Protein AF-A0A4Q6B176-F1 (afdb_monomer_lite)

Structure (mmCIF, N/CA/C/O backbone):
data_AF-A0A4Q6B176-F1
#
_entry.id   AF-A0A4Q6B176-F1
#
loop_
_atom_site.group_PDB
_atom_site.id
_atom_site.type_symbol
_atom_site.label_atom_id
_atom_site.label_alt_id
_atom_site.label_comp_id
_atom_site.label_asym_id
_atom_site.label_entity_id
_atom_site.label_seq_id
_atom_site.pdbx_PDB_ins_code
_atom_site.Cartn_x
_atom_site.Cartn_y
_atom_site.Cartn_z
_atom_site.occupancy
_atom_site.B_iso_or_equiv
_atom_site.auth_seq_id
_atom_site.auth_comp_id
_atom_site.auth_asym_id
_atom_site.auth_atom_id
_atom_site.pdbx_PDB_model_num
ATOM 1 N N . MET A 1 1 ? -19.770 3.239 50.708 1.00 49.09 1 MET A N 1
ATOM 2 C CA . MET A 1 1 ? -19.893 2.266 49.602 1.00 49.09 1 MET A CA 1
ATOM 3 C C . MET A 1 1 ? -19.707 3.030 48.298 1.00 49.09 1 MET A C 1
ATOM 5 O O . MET A 1 1 ? -20.619 3.740 47.901 1.00 49.09 1 MET A O 1
ATOM 9 N N . SER A 1 2 ? -18.510 2.990 47.706 1.00 42.88 2 SER A N 1
ATOM 10 C CA . SER A 1 2 ? -18.201 3.693 46.451 1.00 42.88 2 SER A CA 1
ATOM 11 C C . SER A 1 2 ? -18.340 2.723 45.285 1.00 42.88 2 SER A C 1
ATOM 13 O O . SER A 1 2 ? -17.530 1.811 45.144 1.00 42.88 2 SER A O 1
ATOM 15 N N . SER A 1 3 ? -19.376 2.902 44.470 1.00 42.22 3 SER A N 1
ATOM 16 C CA . SER A 1 3 ? -19.577 2.120 43.251 1.00 42.22 3 SER A CA 1
ATOM 17 C C . SER A 1 3 ? -18.743 2.720 42.121 1.00 42.22 3 SER A C 1
ATOM 19 O O . SER A 1 3 ? -19.036 3.807 41.626 1.00 42.22 3 SER A O 1
ATOM 21 N N . SER A 1 4 ? -17.685 2.019 41.720 1.00 47.53 4 SER A N 1
ATOM 22 C CA . SER A 1 4 ? -16.875 2.364 40.553 1.00 47.53 4 SER A CA 1
ATOM 23 C C . SER A 1 4 ? -17.677 2.128 39.271 1.00 47.53 4 SER A C 1
ATOM 25 O O . SER A 1 4 ? -17.932 0.991 38.877 1.00 47.53 4 SER A O 1
ATOM 27 N N . VAL A 1 5 ? -18.069 3.213 38.605 1.00 51.84 5 VAL A N 1
ATOM 28 C CA . VAL A 1 5 ? -18.700 3.181 37.281 1.00 51.84 5 VAL A CA 1
ATOM 29 C C . VAL A 1 5 ? -17.659 2.715 36.264 1.00 51.84 5 VAL A C 1
ATOM 31 O O . VAL A 1 5 ? -16.740 3.447 35.908 1.00 51.84 5 VAL A O 1
ATOM 34 N N . THR A 1 6 ? -17.778 1.470 35.806 1.00 50.41 6 THR A N 1
ATOM 35 C CA . THR A 1 6 ? -16.947 0.940 34.720 1.00 50.41 6 THR A CA 1
ATOM 36 C C . THR A 1 6 ? -17.517 1.435 33.391 1.00 50.41 6 THR A C 1
ATOM 38 O O . THR A 1 6 ? -18.409 0.821 32.809 1.00 50.41 6 THR A O 1
ATOM 41 N N . THR A 1 7 ? -17.040 2.580 32.903 1.00 51.06 7 THR A N 1
ATOM 42 C CA . THR A 1 7 ? -17.347 3.057 31.548 1.00 51.06 7 THR A CA 1
ATOM 43 C C . THR A 1 7 ? -16.801 2.064 30.523 1.00 51.06 7 THR A C 1
ATOM 45 O O . THR A 1 7 ? -15.594 1.976 30.301 1.00 51.06 7 THR A O 1
ATOM 48 N N . LYS A 1 8 ? -17.701 1.297 29.897 1.00 52.88 8 LYS A N 1
ATOM 49 C CA . LYS A 1 8 ? -17.407 0.453 28.733 1.00 52.88 8 LYS A CA 1
ATOM 50 C C . LYS A 1 8 ? -16.877 1.358 27.615 1.00 52.88 8 LYS A C 1
ATOM 52 O O . LYS A 1 8 ? -17.626 2.146 27.045 1.00 52.88 8 LYS A O 1
ATOM 57 N N . VAL A 1 9 ? -15.583 1.265 27.314 1.00 55.12 9 VAL A N 1
ATOM 58 C CA . VAL A 1 9 ? -14.971 1.972 26.182 1.00 55.12 9 VAL A CA 1
ATOM 59 C C . VAL A 1 9 ? -15.423 1.278 24.900 1.00 55.12 9 VAL A C 1
ATOM 61 O O . VAL A 1 9 ? -14.819 0.302 24.456 1.00 55.12 9 VAL A O 1
ATOM 64 N N . THR A 1 10 ? -16.523 1.747 24.318 1.00 56.84 10 THR A N 1
ATOM 65 C CA . THR A 1 10 ? -16.977 1.291 23.003 1.00 56.84 10 THR A CA 1
ATOM 66 C C . THR A 1 10 ? -15.942 1.734 21.972 1.00 56.84 10 THR A C 1
ATOM 68 O O . THR A 1 10 ? -15.725 2.927 21.760 1.00 56.84 10 THR A O 1
ATOM 71 N N . SER A 1 11 ? -15.233 0.775 21.378 1.00 61.50 11 SER A N 1
ATOM 72 C CA . SER A 1 11 ? -14.256 1.073 20.328 1.00 61.50 11 SER A CA 1
ATOM 73 C C . SER A 1 11 ? -14.978 1.638 19.098 1.00 61.50 11 SER A C 1
ATOM 75 O O . SER A 1 11 ? -16.066 1.155 18.780 1.00 61.50 11 SER A O 1
ATOM 77 N N . PRO A 1 12 ? -14.413 2.646 18.406 1.00 68.94 12 PRO A N 1
ATOM 78 C CA . PRO A 1 12 ? -15.051 3.232 17.232 1.00 68.94 12 PRO A CA 1
ATOM 79 C C . PRO A 1 12 ? -15.265 2.174 16.134 1.00 68.94 12 PRO A C 1
ATOM 81 O O . PRO A 1 12 ? -14.415 1.283 15.986 1.00 68.94 12 PRO A O 1
ATOM 84 N N . PRO A 1 13 ? -16.375 2.262 15.372 1.00 83.19 13 PRO A N 1
ATOM 85 C CA . PRO A 1 13 ? -16.693 1.292 14.330 1.00 83.19 13 PRO A CA 1
ATOM 86 C C . PRO A 1 13 ? -15.594 1.260 13.263 1.00 83.19 13 PRO A C 1
ATOM 88 O O . PRO A 1 13 ? -14.982 2.283 12.957 1.00 83.19 13 PRO A O 1
ATOM 91 N N . PHE A 1 14 ? -15.333 0.071 12.718 1.00 88.44 14 PHE A N 1
ATOM 92 C CA . PHE A 1 14 ? -14.392 -0.106 11.614 1.00 88.44 14 PHE A CA 1
ATOM 93 C C . PHE A 1 14 ? -15.087 0.135 10.276 1.00 88.44 14 PHE A C 1
ATOM 95 O O . PHE A 1 14 ? -16.112 -0.480 9.982 1.00 88.44 14 PHE A O 1
ATOM 102 N N . THR A 1 15 ? -14.477 0.961 9.436 1.00 92.38 15 THR A N 1
ATOM 103 C CA . THR A 1 15 ? -14.793 1.036 8.011 1.00 92.38 15 THR A CA 1
ATOM 104 C C . THR A 1 15 ? -14.136 -0.147 7.309 1.00 92.38 15 THR A C 1
ATOM 106 O O . THR A 1 15 ? -12.953 -0.420 7.523 1.00 92.38 15 THR A O 1
ATOM 109 N N . THR A 1 16 ? -14.905 -0.871 6.493 1.00 94.56 16 THR A N 1
ATOM 110 C CA . THR A 1 16 ? -14.417 -2.033 5.738 1.00 94.56 16 THR A CA 1
ATOM 111 C C . THR A 1 16 ? -14.307 -1.688 4.265 1.00 94.56 16 THR A C 1
ATOM 113 O O . THR A 1 16 ? -15.309 -1.371 3.632 1.00 94.56 16 THR A O 1
ATOM 116 N N . HIS A 1 17 ? -13.112 -1.845 3.712 1.00 95.19 17 HIS A N 1
ATOM 117 C CA . HIS A 1 17 ? -12.841 -1.710 2.288 1.00 95.19 17 HIS A CA 1
ATOM 118 C C . HIS A 1 17 ? -12.485 -3.070 1.702 1.00 95.19 17 HIS A C 1
ATOM 120 O O . HIS A 1 17 ? -11.728 -3.834 2.309 1.00 95.19 17 HIS A O 1
ATOM 126 N N . LYS A 1 18 ? -13.021 -3.373 0.523 1.00 95.31 18 LYS A N 1
ATOM 127 C CA . LYS A 1 18 ? -12.784 -4.623 -0.202 1.00 95.31 18 LYS A CA 1
ATOM 128 C C . LYS A 1 18 ? -12.435 -4.290 -1.640 1.00 95.31 18 LYS A C 1
ATOM 130 O O . LYS A 1 18 ? -13.115 -3.469 -2.238 1.00 95.31 18 LYS A O 1
ATOM 135 N N . LEU A 1 19 ? -11.398 -4.931 -2.164 1.00 95.50 19 LEU A N 1
ATOM 136 C CA . LEU A 1 19 ? -11.004 -4.793 -3.560 1.00 95.50 19 LEU A CA 1
ATOM 137 C C . LEU A 1 19 ? -10.314 -6.051 -4.072 1.00 95.50 19 LEU A C 1
ATOM 139 O O . LEU A 1 19 ? -9.717 -6.816 -3.305 1.00 95.50 19 LEU A O 1
ATOM 143 N N . THR A 1 20 ? -10.373 -6.246 -5.381 1.00 95.19 20 THR A N 1
ATOM 144 C CA . THR A 1 20 ? -9.762 -7.372 -6.076 1.00 95.19 20 THR A CA 1
ATOM 145 C C . THR A 1 20 ? -8.417 -6.988 -6.688 1.00 95.19 20 THR A C 1
ATOM 147 O O . THR A 1 20 ? -8.243 -5.942 -7.313 1.00 95.19 20 THR A O 1
ATOM 150 N N . VAL A 1 21 ? -7.421 -7.849 -6.477 1.00 92.06 21 VAL A N 1
ATOM 151 C CA . VAL A 1 21 ? -6.049 -7.656 -6.953 1.00 92.06 21 VAL A CA 1
ATOM 152 C C . VAL A 1 21 ? -5.599 -8.897 -7.706 1.00 92.06 21 VAL A C 1
ATOM 154 O O . VAL A 1 21 ? -5.564 -10.002 -7.160 1.00 92.06 21 VAL A O 1
ATOM 157 N N . ARG A 1 22 ? -5.191 -8.717 -8.958 1.00 89.94 22 ARG A N 1
ATOM 158 C CA . ARG A 1 22 ? -4.636 -9.771 -9.801 1.00 89.94 22 ARG A CA 1
ATOM 159 C C . ARG A 1 22 ? -3.201 -10.097 -9.383 1.00 89.94 22 ARG A C 1
ATOM 161 O O . ARG A 1 22 ? -2.293 -9.274 -9.472 1.00 89.94 22 ARG A O 1
ATOM 168 N N . GLY A 1 23 ? -2.980 -11.329 -8.944 1.00 85.25 23 GLY A N 1
ATOM 169 C CA . GLY A 1 23 ? -1.654 -11.882 -8.689 1.00 85.25 23 GLY A CA 1
ATOM 170 C C . GLY A 1 23 ? -1.195 -12.825 -9.802 1.00 85.25 23 GLY A C 1
ATOM 171 O O . GLY A 1 23 ? -1.813 -12.945 -10.855 1.00 85.25 23 GLY A O 1
ATOM 172 N N . LYS A 1 24 ? -0.081 -13.531 -9.569 1.00 80.38 24 LYS A N 1
ATOM 173 C CA . LYS A 1 24 ? 0.482 -14.471 -10.560 1.00 80.38 24 LYS A CA 1
ATOM 174 C C . LYS A 1 24 ? -0.395 -15.705 -10.802 1.00 80.38 24 LYS A C 1
ATOM 176 O O . LYS A 1 24 ? -0.339 -16.259 -11.891 1.00 80.38 24 LYS A O 1
ATOM 181 N N . SER A 1 25 ? -1.137 -16.148 -9.787 1.00 84.31 25 SER A N 1
ATOM 182 C CA . SER A 1 25 ? -1.874 -17.421 -9.802 1.00 84.31 25 SER A CA 1
ATOM 183 C C . SER A 1 25 ? -3.394 -17.246 -9.784 1.00 84.31 25 SER A C 1
ATOM 185 O O . SER A 1 25 ? -4.107 -18.233 -9.657 1.00 84.31 25 SER A O 1
ATOM 187 N N . GLY A 1 26 ? -3.896 -16.013 -9.881 1.00 89.69 26 GLY A N 1
ATOM 188 C CA . GLY A 1 26 ? -5.327 -15.724 -9.849 1.00 89.69 26 GLY A CA 1
ATOM 189 C C . GLY A 1 26 ? -5.635 -14.334 -9.309 1.00 89.69 26 GLY A C 1
ATOM 190 O O . GLY A 1 26 ? -4.740 -13.501 -9.144 1.00 89.69 26 GLY A O 1
ATOM 191 N N . VAL A 1 27 ? -6.913 -14.104 -9.030 1.00 92.50 27 VAL A N 1
ATOM 192 C CA . VAL A 1 27 ? -7.433 -12.869 -8.440 1.00 92.50 27 VAL A CA 1
ATOM 193 C C . VAL A 1 27 ? -7.614 -13.076 -6.942 1.00 92.50 27 VAL A C 1
ATOM 195 O O . VAL A 1 27 ? -8.125 -14.106 -6.503 1.00 92.50 27 VAL A O 1
ATOM 198 N N . TYR A 1 28 ? -7.172 -12.104 -6.151 1.00 94.38 28 TYR A N 1
ATOM 199 C CA . TYR A 1 28 ? -7.203 -12.160 -4.697 1.00 94.38 28 TYR A CA 1
ATOM 200 C C . TYR A 1 28 ? -8.045 -11.025 -4.137 1.00 94.38 28 TYR A C 1
ATOM 202 O O . TYR A 1 28 ? -7.926 -9.882 -4.572 1.00 94.38 28 TYR A O 1
ATOM 210 N N . LEU A 1 29 ? -8.852 -11.336 -3.127 1.00 95.88 29 LEU A N 1
ATOM 211 C CA . LEU A 1 29 ? -9.609 -10.343 -2.382 1.00 95.88 29 LEU A CA 1
ATOM 212 C C . LEU A 1 29 ? -8.712 -9.771 -1.289 1.00 95.88 29 LEU A C 1
ATOM 214 O O . LEU A 1 29 ? -8.204 -10.515 -0.446 1.00 95.88 29 LEU A O 1
ATOM 218 N N . VAL A 1 30 ? -8.519 -8.459 -1.305 1.00 95.50 30 VAL A N 1
ATOM 219 C CA . VAL A 1 30 ? -7.854 -7.706 -0.243 1.00 95.50 30 VAL A CA 1
ATOM 220 C C . VAL A 1 30 ? -8.925 -6.999 0.575 1.00 95.50 30 VAL A C 1
ATOM 222 O O . VAL A 1 30 ? -9.773 -6.299 0.024 1.00 95.50 30 VAL A O 1
ATOM 225 N N . THR A 1 31 ? -8.875 -7.185 1.892 1.00 96.00 31 THR A N 1
ATOM 226 C CA . THR A 1 31 ? -9.771 -6.515 2.838 1.00 96.00 31 THR A CA 1
ATOM 227 C C . THR A 1 31 ? -8.954 -5.616 3.755 1.00 96.00 31 THR A C 1
ATOM 229 O O . THR A 1 31 ? -7.970 -6.056 4.355 1.00 96.00 31 THR A O 1
ATOM 232 N N . ILE A 1 32 ? -9.356 -4.354 3.875 1.00 94.31 32 ILE A N 1
ATOM 233 C CA . ILE A 1 32 ? -8.733 -3.376 4.769 1.00 94.31 32 ILE A CA 1
ATOM 234 C C . ILE A 1 32 ? -9.807 -2.851 5.713 1.00 94.31 32 ILE A C 1
ATOM 236 O O . ILE A 1 32 ? -10.832 -2.334 5.284 1.00 94.31 32 ILE A O 1
ATOM 240 N N . LEU A 1 33 ? -9.560 -3.013 7.007 1.00 92.88 33 LEU A N 1
ATOM 241 C CA . LEU A 1 33 ? -10.420 -2.555 8.088 1.00 92.88 33 LEU A CA 1
ATOM 242 C C . LEU A 1 33 ? -9.708 -1.407 8.788 1.00 92.88 33 LEU A C 1
ATOM 244 O O . LEU A 1 33 ? -8.594 -1.594 9.279 1.00 92.88 33 LEU A O 1
ATOM 248 N N . GLU A 1 34 ? -10.325 -0.239 8.871 1.00 90.38 34 GLU A N 1
ATOM 249 C CA . GLU A 1 34 ? -9.713 0.920 9.519 1.00 90.38 34 GLU A CA 1
ATOM 250 C C . GLU A 1 34 ? -10.677 1.648 10.453 1.00 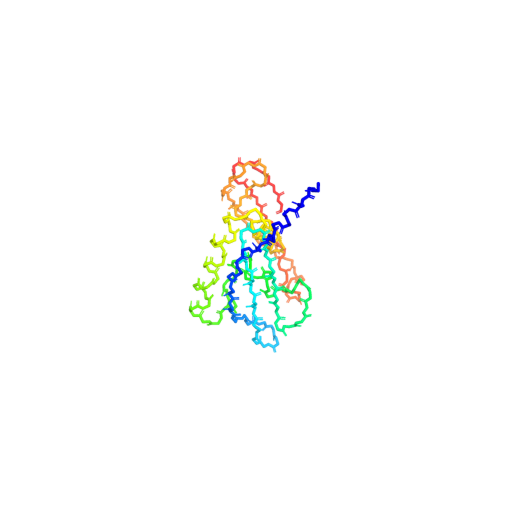90.38 34 GLU A C 1
ATOM 252 O O . GLU A 1 34 ? -11.885 1.677 10.238 1.00 90.38 34 GLU A O 1
ATOM 257 N N . ASN A 1 35 ? -10.128 2.249 11.501 1.00 88.56 35 ASN A N 1
ATOM 258 C CA . ASN A 1 35 ? -10.777 3.284 12.292 1.00 88.56 35 ASN A CA 1
ATOM 259 C C . ASN A 1 35 ? -9.716 4.304 12.741 1.00 88.56 35 ASN A C 1
ATOM 261 O O . ASN A 1 35 ? -8.537 4.176 12.411 1.00 88.56 35 ASN A O 1
ATOM 265 N N . ALA A 1 36 ? -10.107 5.290 13.550 1.00 81.75 36 ALA A N 1
ATOM 266 C CA . ALA A 1 36 ? -9.194 6.337 14.018 1.00 81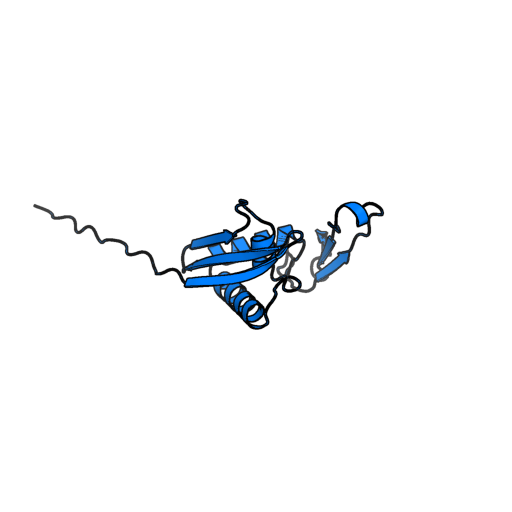.75 36 ALA A CA 1
ATOM 267 C C . ALA A 1 36 ? -7.962 5.825 14.804 1.00 81.75 36 ALA A C 1
ATOM 269 O O . ALA A 1 36 ? -6.991 6.561 14.963 1.00 81.75 36 ALA A O 1
ATOM 270 N N . LYS A 1 37 ? -7.992 4.591 15.332 1.00 83.56 37 LYS A N 1
ATOM 271 C CA . LYS A 1 37 ? -6.956 4.047 16.229 1.00 83.56 37 LYS A CA 1
ATOM 272 C C . LYS A 1 37 ? -6.171 2.877 15.643 1.00 83.56 37 LYS A C 1
ATOM 274 O O . LYS A 1 37 ? -5.064 2.609 16.099 1.00 83.56 37 LYS A O 1
ATOM 279 N N . SER A 1 38 ? -6.740 2.136 14.699 1.00 86.81 38 SER A N 1
ATOM 280 C CA . SER A 1 38 ? -6.184 0.867 14.244 1.00 86.81 38 SER A CA 1
ATOM 281 C C . SER A 1 38 ? -6.529 0.580 12.791 1.00 86.81 38 SER A C 1
ATOM 283 O O . SER A 1 38 ? -7.581 0.965 12.283 1.00 86.81 38 SER A O 1
ATOM 285 N N . THR A 1 39 ? -5.643 -0.175 12.149 1.00 89.94 39 THR A N 1
ATOM 286 C CA . THR A 1 39 ? -5.828 -0.676 10.790 1.00 89.94 39 THR A CA 1
ATOM 287 C C . THR A 1 39 ? -5.482 -2.156 10.749 1.00 89.94 39 THR A C 1
ATOM 289 O O . THR A 1 39 ? -4.344 -2.551 11.037 1.00 89.94 39 THR A O 1
ATOM 292 N N . MET A 1 40 ? -6.429 -2.980 10.326 1.00 91.44 40 MET A N 1
ATOM 293 C CA . MET A 1 40 ? -6.257 -4.407 10.081 1.00 91.44 40 MET A CA 1
ATOM 294 C C . MET A 1 40 ? -6.340 -4.688 8.584 1.00 91.44 40 MET A C 1
ATOM 296 O O . MET A 1 40 ? -6.991 -3.975 7.827 1.00 91.44 40 MET A O 1
ATOM 300 N N . THR A 1 41 ? -5.619 -5.710 8.147 1.00 92.56 41 THR A N 1
ATOM 301 C CA . THR A 1 41 ? -5.501 -6.057 6.732 1.00 92.56 41 THR A CA 1
ATOM 302 C C . THR A 1 41 ? -5.569 -7.559 6.590 1.00 92.56 41 THR A C 1
ATOM 304 O O .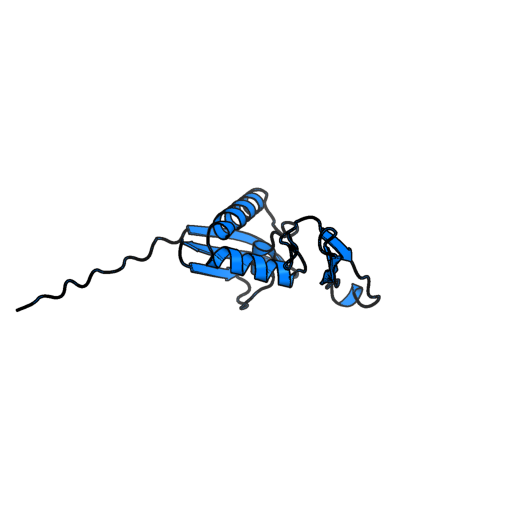 THR A 1 41 ? -4.857 -8.259 7.313 1.00 92.56 41 THR A O 1
ATOM 307 N N . ASP A 1 42 ? -6.347 -8.027 5.629 1.00 94.19 42 ASP A N 1
ATOM 308 C CA . ASP A 1 42 ? -6.474 -9.435 5.293 1.00 94.19 42 ASP A CA 1
ATOM 309 C C . ASP A 1 42 ? -6.427 -9.641 3.774 1.00 94.19 42 ASP A C 1
ATOM 311 O O . ASP A 1 42 ? -6.665 -8.718 2.988 1.00 94.19 42 ASP A O 1
ATOM 315 N N . CYS A 1 43 ? -6.075 -10.853 3.351 1.00 93.75 43 CYS A N 1
ATOM 316 C CA . CYS A 1 43 ? -6.086 -11.237 1.951 1.00 93.75 43 CYS A CA 1
ATOM 317 C C . CYS A 1 43 ? -6.441 -12.709 1.783 1.00 93.75 43 CYS A C 1
ATOM 319 O O .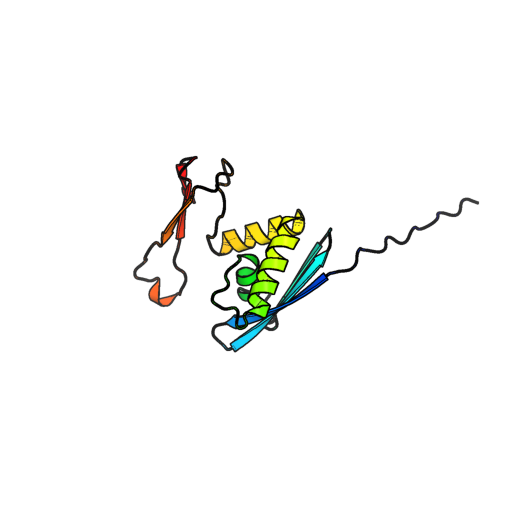 CYS A 1 43 ? -5.857 -13.568 2.442 1.00 93.75 43 CYS A O 1
ATOM 321 N N . SER A 1 44 ? -7.272 -13.012 0.782 1.00 95.12 44 SER A N 1
ATOM 322 C CA . SER A 1 44 ? -7.695 -14.382 0.460 1.00 95.12 44 SER A CA 1
ATOM 323 C C . SER A 1 44 ? -6.550 -15.340 0.106 1.00 95.12 44 SER A C 1
ATOM 325 O O . SER A 1 44 ? -6.750 -16.548 0.067 1.00 95.12 44 SER A O 1
ATOM 327 N N . CYS A 1 45 ? -5.330 -14.840 -0.127 1.00 88.62 45 CYS A N 1
ATOM 328 C CA . CYS A 1 45 ? -4.152 -15.693 -0.294 1.00 88.62 45 CYS A CA 1
ATOM 329 C C . CYS A 1 45 ? -3.638 -16.326 1.017 1.00 88.62 45 CYS A C 1
ATOM 331 O O . CYS A 1 45 ? -2.720 -17.143 0.960 1.00 88.62 45 CYS A O 1
ATOM 333 N N . GLY A 1 46 ? -4.158 -15.915 2.182 1.00 84.25 46 GLY A N 1
ATOM 334 C CA . GLY A 1 46 ? -3.841 -16.485 3.497 1.00 84.25 46 GLY A CA 1
ATOM 335 C C . GLY A 1 46 ? -2.435 -16.181 4.030 1.00 84.25 46 GLY A C 1
ATOM 336 O O . GLY A 1 46 ? -2.040 -16.698 5.072 1.00 84.25 46 GLY A O 1
ATOM 337 N N . LYS A 1 47 ? -1.642 -15.356 3.331 1.00 80.19 47 LYS A N 1
ATOM 338 C CA . LYS A 1 47 ? -0.256 -15.052 3.722 1.00 80.19 47 LYS A CA 1
ATOM 339 C C . LYS A 1 47 ? -0.179 -13.804 4.598 1.00 80.19 47 LYS A C 1
ATOM 341 O O . LYS A 1 47 ? -0.584 -12.715 4.189 1.00 80.19 47 LYS A O 1
ATOM 346 N N . TYR A 1 48 ? 0.453 -13.934 5.763 1.00 74.25 48 TYR A N 1
ATOM 347 C CA . TYR A 1 48 ? 0.834 -12.781 6.577 1.00 74.25 48 TYR A CA 1
ATOM 348 C C . TYR A 1 48 ? 1.796 -11.869 5.797 1.00 74.25 48 TYR A C 1
ATOM 350 O O . TYR A 1 48 ? 2.738 -12.354 5.170 1.00 74.25 48 TYR A O 1
ATOM 358 N N . LYS A 1 49 ? 1.558 -10.548 5.828 1.00 73.62 49 LYS A N 1
ATOM 359 C CA . LYS A 1 49 ? 2.297 -9.547 5.025 1.00 73.62 49 LYS A CA 1
ATOM 360 C C . LYS A 1 49 ? 2.306 -9.877 3.524 1.00 73.62 49 LYS A C 1
ATOM 362 O O . LYS A 1 49 ? 3.339 -9.768 2.866 1.00 73.62 49 LYS A O 1
ATOM 367 N N . CYS A 1 50 ? 1.169 -10.314 2.981 1.00 86.25 50 CYS A N 1
ATOM 368 C CA . CYS A 1 50 ? 1.096 -10.644 1.565 1.00 86.25 50 CYS A CA 1
ATOM 369 C C . CYS A 1 50 ? 1.397 -9.435 0.665 1.00 86.25 50 CYS A C 1
ATOM 371 O O . CYS A 1 50 ? 1.043 -8.292 0.963 1.00 86.25 50 CYS A O 1
ATOM 373 N N . ASN A 1 51 ? 1.996 -9.719 -0.490 1.00 88.12 51 ASN A N 1
ATOM 374 C CA . ASN A 1 51 ? 2.318 -8.697 -1.481 1.00 88.12 51 ASN A CA 1
ATOM 375 C C . ASN A 1 51 ? 1.073 -7.975 -2.013 1.00 88.12 51 ASN A C 1
ATOM 377 O O . ASN A 1 51 ? 1.178 -6.807 -2.348 1.00 88.12 51 ASN A O 1
ATOM 381 N N . HIS A 1 52 ? -0.099 -8.617 -2.063 1.00 92.62 52 HIS A N 1
ATOM 382 C CA . HIS A 1 52 ? -1.324 -7.971 -2.554 1.00 92.62 52 HIS A CA 1
ATOM 383 C C . HIS A 1 52 ? -1.754 -6.812 -1.645 1.00 92.62 52 HIS A C 1
ATOM 385 O O . HIS A 1 52 ? -1.971 -5.708 -2.129 1.00 92.62 52 HIS A O 1
ATOM 391 N N . VAL A 1 53 ? -1.775 -7.023 -0.323 1.00 93.69 53 VAL A N 1
ATOM 392 C CA . VAL A 1 53 ? -2.048 -5.955 0.658 1.00 93.69 53 VAL A CA 1
ATOM 393 C C . VAL A 1 53 ? -1.006 -4.848 0.545 1.00 93.69 53 VAL A C 1
ATOM 395 O O . VAL A 1 53 ? -1.358 -3.673 0.511 1.00 93.69 53 VAL A O 1
ATOM 398 N N . LEU A 1 54 ? 0.277 -5.212 0.462 1.00 91.06 54 LEU A N 1
ATOM 399 C CA . LEU A 1 54 ? 1.346 -4.223 0.353 1.00 91.06 54 LEU A CA 1
ATOM 400 C C . LEU A 1 54 ? 1.240 -3.413 -0.951 1.00 91.06 54 LEU A C 1
ATOM 402 O O . LEU A 1 54 ? 1.498 -2.219 -0.918 1.00 91.06 54 LEU A O 1
ATOM 406 N N . GLN A 1 55 ? 0.850 -4.021 -2.079 1.00 90.19 55 GLN A N 1
ATOM 407 C CA . GLN A 1 55 ? 0.637 -3.313 -3.352 1.00 90.19 55 GLN A CA 1
ATOM 408 C C . GLN A 1 55 ? -0.487 -2.291 -3.236 1.00 90.19 55 GLN A C 1
ATOM 410 O O . GLN A 1 55 ? -0.303 -1.140 -3.629 1.00 90.19 55 GLN A O 1
ATOM 415 N N . VAL A 1 56 ? -1.614 -2.700 -2.646 1.00 92.94 56 VAL A N 1
ATOM 416 C CA . VAL A 1 56 ? -2.760 -1.816 -2.417 1.00 92.94 56 VAL A CA 1
ATOM 417 C C . VAL A 1 56 ? -2.345 -0.618 -1.570 1.00 92.94 56 VAL A C 1
ATOM 419 O O . VAL A 1 56 ? -2.542 0.519 -1.991 1.00 92.94 56 VAL A O 1
ATOM 422 N N . LEU A 1 57 ? -1.711 -0.871 -0.421 1.00 93.25 57 LEU A N 1
ATOM 423 C CA . LEU A 1 57 ? -1.262 0.164 0.514 1.00 93.25 57 LEU A CA 1
ATOM 424 C C . LEU A 1 57 ? -0.110 1.023 -0.021 1.00 93.25 57 LEU A C 1
ATOM 426 O O . LEU A 1 57 ? 0.104 2.125 0.470 1.00 93.25 57 LEU A O 1
ATOM 430 N N . ALA A 1 58 ? 0.647 0.534 -0.999 1.00 88.38 58 ALA A N 1
ATOM 431 C CA . ALA A 1 58 ? 1.688 1.305 -1.670 1.00 88.38 58 ALA A CA 1
ATOM 432 C C . ALA A 1 58 ? 1.154 2.128 -2.857 1.00 88.38 58 ALA A C 1
ATOM 434 O O . ALA A 1 58 ? 1.941 2.780 -3.535 1.00 88.38 58 ALA A O 1
ATOM 435 N N . GLY A 1 59 ? -0.154 2.078 -3.137 1.00 88.56 59 GLY A N 1
ATOM 436 C CA . GLY A 1 59 ? -0.776 2.817 -4.237 1.00 88.56 59 GLY A CA 1
ATOM 437 C C . GLY A 1 59 ? -0.468 2.269 -5.630 1.00 88.56 59 GLY A C 1
ATOM 438 O O . GLY A 1 59 ? -0.566 2.997 -6.611 1.00 88.56 59 GLY A O 1
ATOM 439 N N . ILE A 1 60 ? -0.087 0.993 -5.735 1.00 87.88 60 ILE A N 1
ATOM 440 C CA . ILE A 1 60 ? 0.113 0.332 -7.026 1.00 87.88 60 ILE A CA 1
ATOM 441 C C . ILE A 1 60 ? -1.251 -0.139 -7.535 1.00 87.88 60 ILE A C 1
ATOM 443 O O . ILE A 1 60 ? -1.848 -1.041 -6.949 1.00 87.88 60 ILE A O 1
ATOM 447 N N . ASP A 1 61 ? -1.728 0.448 -8.628 1.00 87.75 61 ASP A N 1
ATOM 448 C CA . ASP A 1 61 ? -3.058 0.204 -9.206 1.00 87.75 61 ASP A CA 1
ATOM 449 C C . ASP A 1 61 ? -3.046 -0.753 -10.412 1.00 87.75 61 ASP A C 1
ATOM 451 O O . ASP A 1 61 ? -4.084 -1.259 -10.828 1.00 87.75 61 ASP A O 1
ATOM 455 N N . THR A 1 62 ? -1.865 -1.057 -10.959 1.00 82.25 62 THR A N 1
ATOM 456 C CA . THR A 1 62 ? -1.697 -1.807 -12.219 1.00 82.25 62 THR A CA 1
ATOM 457 C C . THR A 1 62 ? -2.316 -3.210 -12.185 1.00 82.25 62 THR A C 1
ATOM 459 O O . THR A 1 62 ? -2.651 -3.766 -13.227 1.00 82.25 62 THR A O 1
ATOM 462 N N . ASN A 1 63 ? -2.463 -3.790 -10.992 1.00 85.44 63 ASN A N 1
ATOM 463 C CA . ASN A 1 63 ? -3.042 -5.117 -10.784 1.00 85.44 63 ASN A CA 1
ATOM 464 C C . ASN A 1 63 ? -4.476 -5.071 -10.232 1.00 85.44 63 ASN A C 1
ATOM 466 O O . ASN A 1 63 ? -5.012 -6.119 -9.886 1.00 85.44 63 ASN A O 1
ATOM 470 N N . ILE A 1 64 ? -5.086 -3.892 -10.106 1.00 89.25 64 ILE A N 1
ATOM 471 C CA . ILE A 1 64 ? -6.466 -3.749 -9.637 1.00 89.25 64 ILE A CA 1
ATOM 472 C C . ILE A 1 64 ? -7.416 -3.895 -10.826 1.00 89.25 64 ILE A C 1
ATOM 474 O O . ILE A 1 64 ? -7.267 -3.200 -11.839 1.00 89.25 64 ILE A O 1
ATOM 478 N N . GLU A 1 65 ? -8.358 -4.834 -10.708 1.00 86.56 65 GLU A N 1
ATOM 479 C CA . GLU A 1 65 ? -9.132 -5.316 -11.856 1.00 86.56 65 GLU A CA 1
ATOM 480 C C . GLU A 1 65 ? -10.176 -4.317 -12.349 1.00 86.56 65 GLU A C 1
ATOM 482 O O . GLU A 1 65 ? -10.265 -4.090 -13.556 1.00 86.56 65 GLU A O 1
ATOM 487 N N . THR A 1 66 ? -10.942 -3.714 -11.441 1.00 89.56 66 THR A N 1
ATOM 488 C CA . THR A 1 66 ? -12.078 -2.852 -11.791 1.00 89.56 66 THR A CA 1
ATOM 489 C C . THR A 1 66 ? -11.759 -1.374 -11.569 1.00 89.56 66 THR A C 1
ATOM 491 O O . THR A 1 66 ? -10.845 -1.016 -10.820 1.00 89.56 66 THR A O 1
ATOM 494 N N . ALA A 1 67 ? -12.494 -0.489 -12.247 1.00 89.06 67 ALA A N 1
ATOM 495 C CA . ALA A 1 67 ? -12.348 0.953 -12.051 1.00 89.06 67 ALA A CA 1
ATOM 496 C C . ALA A 1 67 ? -12.828 1.366 -10.650 1.00 89.06 67 ALA A C 1
ATOM 498 O O . ALA A 1 67 ? -12.198 2.195 -9.992 1.00 89.06 67 ALA A O 1
ATOM 499 N N . GLU A 1 68 ? -13.893 0.726 -10.175 1.00 93.56 68 GLU A N 1
ATOM 500 C CA . GLU A 1 68 ? -14.452 0.884 -8.838 1.00 93.56 68 GLU A CA 1
ATOM 501 C C . GLU A 1 68 ? -13.410 0.538 -7.770 1.00 93.56 68 GLU A C 1
ATOM 503 O O . GLU A 1 68 ? -13.167 1.339 -6.869 1.00 93.56 68 GLU A O 1
ATOM 508 N N . ASP A 1 69 ? -12.701 -0.584 -7.918 1.00 92.75 69 ASP A N 1
ATOM 509 C CA . ASP A 1 69 ? -11.670 -0.999 -6.965 1.00 92.75 69 ASP A CA 1
ATOM 510 C C . ASP A 1 69 ? -10.480 -0.024 -6.932 1.00 92.75 69 ASP A C 1
ATOM 512 O O . ASP A 1 69 ? -9.861 0.174 -5.882 1.00 92.75 69 ASP A O 1
ATOM 516 N N . ARG A 1 70 ? -10.156 0.631 -8.058 1.00 90.44 70 ARG A N 1
ATOM 517 C CA . ARG A 1 70 ? -9.129 1.692 -8.094 1.00 90.44 70 ARG A CA 1
ATOM 518 C C . ARG A 1 70 ? -9.591 2.933 -7.341 1.00 90.44 70 ARG A C 1
ATOM 520 O O . ARG A 1 70 ? -8.798 3.537 -6.618 1.00 90.44 70 ARG A O 1
ATOM 527 N N . MET A 1 71 ? -10.868 3.300 -7.456 1.00 93.44 71 MET A N 1
ATOM 528 C CA . MET A 1 71 ? -11.443 4.370 -6.637 1.00 93.44 71 MET A CA 1
ATOM 529 C C . MET A 1 71 ? -11.421 3.999 -5.150 1.00 93.44 71 MET A C 1
ATOM 531 O O . MET A 1 71 ? -11.010 4.818 -4.326 1.00 93.44 71 MET A O 1
ATOM 535 N N . THR A 1 72 ? -11.774 2.759 -4.803 1.00 94.69 72 THR A N 1
ATOM 536 C CA . THR A 1 72 ? -11.682 2.247 -3.429 1.00 94.69 72 THR A CA 1
ATOM 537 C C . THR A 1 72 ? -10.245 2.292 -2.911 1.00 94.69 72 THR A C 1
ATOM 539 O O . THR A 1 72 ? -10.022 2.727 -1.782 1.00 94.69 72 THR A O 1
ATOM 542 N N . GLN A 1 73 ? -9.244 1.945 -3.728 1.00 95.31 73 GLN A N 1
ATOM 543 C CA . GLN A 1 73 ? -7.838 2.114 -3.353 1.00 95.31 73 GLN A CA 1
ATOM 544 C C . GLN A 1 73 ? -7.526 3.575 -3.005 1.00 95.31 73 GLN A C 1
ATOM 546 O O . GLN A 1 73 ? -6.936 3.830 -1.958 1.00 95.31 73 GLN A O 1
ATOM 551 N N . GLN A 1 74 ? -7.937 4.543 -3.827 1.00 93.44 74 GLN A N 1
ATOM 552 C CA . GLN A 1 74 ? -7.686 5.961 -3.536 1.00 93.44 74 GLN A CA 1
ATOM 553 C C . GLN A 1 74 ? -8.362 6.426 -2.238 1.00 93.44 74 GLN A C 1
ATOM 555 O O . GLN A 1 74 ? -7.761 7.177 -1.463 1.00 93.44 74 GLN A O 1
ATOM 560 N N . GLN A 1 75 ? -9.573 5.940 -1.957 1.00 93.62 75 GLN A N 1
ATOM 561 C CA . GLN A 1 75 ? -10.269 6.204 -0.694 1.00 93.62 75 GLN A CA 1
ATOM 562 C C . GLN A 1 75 ? -9.494 5.643 0.503 1.00 93.62 75 GLN A C 1
ATOM 564 O O . GLN A 1 75 ? -9.261 6.374 1.466 1.00 93.62 75 GLN A O 1
ATOM 569 N N . ILE A 1 76 ? -9.017 4.395 0.416 1.00 94.19 76 ILE A N 1
ATOM 570 C CA . ILE A 1 76 ? -8.174 3.769 1.445 1.00 94.19 76 ILE A CA 1
ATOM 571 C C . ILE A 1 76 ? -6.909 4.597 1.689 1.00 94.19 76 ILE A C 1
ATOM 573 O O . ILE A 1 76 ? -6.589 4.913 2.833 1.00 94.19 76 ILE A O 1
ATOM 577 N N . LEU A 1 77 ? -6.176 4.960 0.630 1.00 93.06 77 LEU A N 1
ATOM 578 C CA . LEU A 1 77 ? -4.933 5.729 0.758 1.00 93.06 77 LEU A CA 1
ATOM 579 C C . LEU A 1 77 ? -5.185 7.090 1.415 1.00 93.06 77 LEU A C 1
ATOM 581 O O . LEU A 1 77 ? -4.406 7.521 2.262 1.00 93.06 77 LEU A O 1
ATOM 585 N N . THR A 1 78 ? -6.278 7.758 1.048 1.00 90.75 78 THR A N 1
ATOM 586 C CA . THR A 1 78 ? -6.658 9.064 1.605 1.00 90.75 78 THR A CA 1
ATOM 587 C C . THR A 1 78 ? -7.032 8.951 3.078 1.00 90.75 78 THR A C 1
ATOM 589 O O . THR A 1 78 ? -6.528 9.708 3.908 1.00 90.75 78 THR A O 1
ATOM 592 N N . SER A 1 79 ? -7.862 7.968 3.417 1.00 91.50 79 SER A N 1
ATOM 593 C CA . SER A 1 79 ? -8.315 7.732 4.784 1.00 91.50 79 SER A CA 1
ATOM 594 C C . SER A 1 79 ? -7.159 7.351 5.711 1.00 91.50 79 SER A C 1
ATOM 596 O O . SER A 1 79 ? -6.942 7.988 6.745 1.00 91.50 79 SER A O 1
ATOM 598 N N . LEU A 1 80 ? -6.310 6.408 5.295 1.00 91.19 80 LEU A N 1
ATOM 599 C CA . LEU A 1 80 ? -5.170 5.964 6.093 1.00 91.19 80 LEU A CA 1
ATOM 600 C C . LEU A 1 80 ? -4.117 7.057 6.293 1.00 91.19 80 LEU A C 1
ATOM 602 O O . LEU A 1 80 ? -3.489 7.083 7.351 1.00 91.19 80 LEU A O 1
ATOM 606 N N . ARG A 1 81 ? -3.941 7.986 5.340 1.00 89.38 81 ARG A N 1
ATOM 607 C CA . ARG A 1 81 ? -3.054 9.154 5.515 1.00 89.38 81 ARG A CA 1
ATOM 608 C C . ARG A 1 81 ? -3.482 10.051 6.677 1.00 89.38 81 ARG A C 1
ATOM 610 O O . ARG A 1 81 ? -2.620 10.666 7.295 1.00 89.38 81 ARG A O 1
ATOM 617 N N . SER A 1 82 ? -4.777 10.101 6.997 1.00 85.25 82 SER A N 1
ATOM 618 C CA . SER A 1 82 ? -5.308 10.941 8.080 1.00 85.25 82 SER A CA 1
ATOM 619 C C . SER A 1 82 ? -5.049 10.391 9.490 1.00 85.25 82 SER A C 1
ATOM 621 O O . SER A 1 82 ? -5.277 11.092 10.474 1.00 85.25 82 SER A O 1
ATOM 623 N N . THR A 1 83 ? -4.548 9.155 9.616 1.00 85.88 83 THR A N 1
ATOM 624 C CA . THR A 1 83 ? -4.265 8.522 10.913 1.00 85.88 83 THR A CA 1
ATOM 625 C C . THR A 1 83 ? -2.786 8.167 11.047 1.00 85.88 83 THR A C 1
ATOM 627 O O . THR A 1 83 ? -2.146 7.724 10.094 1.00 85.88 83 THR A O 1
ATOM 630 N N . ALA A 1 84 ? -2.222 8.295 12.252 1.00 83.06 84 ALA A N 1
ATOM 631 C CA . ALA A 1 84 ? -0.818 7.944 12.495 1.00 83.06 84 ALA A CA 1
ATOM 632 C C . ALA A 1 84 ? -0.531 6.454 12.207 1.00 83.06 84 ALA A C 1
ATOM 634 O O . ALA A 1 84 ? 0.478 6.113 11.586 1.00 83.06 84 ALA A O 1
ATOM 635 N N . ALA A 1 85 ? -1.444 5.561 12.611 1.00 84.75 85 ALA A N 1
ATOM 636 C CA . ALA A 1 85 ? -1.320 4.122 12.379 1.00 84.75 85 ALA A CA 1
ATOM 637 C C . ALA A 1 85 ? -1.417 3.754 10.887 1.00 84.75 85 ALA A C 1
ATOM 639 O O . ALA A 1 85 ? -0.644 2.917 10.407 1.00 84.75 85 ALA A O 1
ATOM 640 N N . GLY A 1 86 ? -2.337 4.387 10.151 1.00 88.00 86 GLY A N 1
ATOM 641 C CA . GLY A 1 86 ? -2.487 4.200 8.712 1.00 88.00 86 GLY A CA 1
ATOM 642 C C . GLY A 1 86 ? -1.284 4.737 7.945 1.00 88.00 86 GLY A C 1
ATOM 643 O O . GLY A 1 86 ? -0.670 3.993 7.181 1.00 88.00 86 GLY A O 1
ATOM 644 N N . SER A 1 87 ? -0.865 5.971 8.230 1.00 86.31 87 SER A N 1
ATOM 645 C CA . SER A 1 87 ? 0.302 6.611 7.613 1.00 86.31 87 SER A CA 1
ATOM 646 C C . SER A 1 87 ? 1.578 5.775 7.780 1.00 86.31 87 SER A C 1
ATOM 648 O O . SER A 1 87 ? 2.296 5.521 6.808 1.00 86.31 87 SER A O 1
ATOM 650 N N . ALA A 1 88 ? 1.810 5.210 8.971 1.00 87.00 88 ALA A N 1
ATOM 651 C CA . ALA A 1 88 ? 2.932 4.301 9.205 1.00 87.00 88 ALA A CA 1
ATOM 652 C C . ALA A 1 88 ? 2.873 3.030 8.329 1.00 87.00 88 ALA A C 1
ATOM 654 O O . ALA A 1 88 ? 3.903 2.560 7.834 1.00 87.00 88 ALA A O 1
ATOM 655 N N . LYS A 1 89 ? 1.679 2.463 8.101 1.00 90.06 89 LYS A N 1
ATOM 656 C CA . LYS A 1 89 ? 1.492 1.294 7.220 1.00 90.06 89 LYS A CA 1
ATOM 657 C C . LYS A 1 89 ? 1.684 1.635 5.746 1.00 90.06 89 LYS A C 1
ATOM 659 O O . LYS A 1 89 ? 2.302 0.835 5.038 1.00 90.06 89 LYS A O 1
ATOM 664 N N . LEU A 1 90 ? 1.193 2.791 5.302 1.00 90.69 90 LEU A N 1
ATOM 665 C CA . LEU A 1 90 ? 1.406 3.287 3.942 1.00 90.69 90 LEU A CA 1
ATOM 666 C C . LEU A 1 90 ? 2.900 3.479 3.684 1.00 90.69 90 LEU A C 1
ATOM 668 O O . LEU A 1 90 ? 3.442 2.850 2.782 1.00 90.69 90 LEU A O 1
ATOM 672 N N . SER A 1 91 ? 3.593 4.220 4.555 1.00 85.06 91 SER A N 1
ATOM 673 C CA . SER A 1 91 ? 5.040 4.451 4.458 1.00 85.06 91 SER A CA 1
ATOM 674 C C . SER A 1 91 ? 5.836 3.141 4.420 1.00 85.06 91 SER A C 1
ATOM 676 O O . SER A 1 91 ? 6.711 2.952 3.575 1.00 85.06 91 SER A O 1
ATOM 678 N N . LYS A 1 92 ? 5.484 2.166 5.269 1.00 87.88 92 LYS A N 1
ATOM 679 C CA . LYS A 1 92 ? 6.125 0.843 5.268 1.00 87.88 92 LYS A CA 1
ATOM 680 C C . LYS A 1 92 ? 5.894 0.066 3.969 1.00 87.88 92 LYS A C 1
ATOM 682 O O . LYS A 1 92 ? 6.806 -0.615 3.500 1.00 87.88 92 LYS A O 1
ATOM 687 N N . SER A 1 93 ? 4.689 0.140 3.412 1.00 88.75 93 SER A N 1
ATOM 688 C CA . SER A 1 93 ? 4.334 -0.544 2.162 1.00 88.75 93 SER A CA 1
ATOM 689 C C . SER A 1 93 ? 5.020 0.114 0.966 1.00 88.75 93 SER A C 1
ATOM 691 O O . SER A 1 93 ? 5.611 -0.573 0.136 1.00 88.75 93 SER A O 1
ATOM 693 N N . ALA A 1 94 ? 5.040 1.445 0.936 1.00 84.38 94 ALA A N 1
ATOM 694 C CA . ALA A 1 94 ? 5.733 2.243 -0.063 1.00 84.38 94 ALA A CA 1
ATOM 695 C C . ALA A 1 94 ? 7.250 1.950 -0.036 1.00 84.38 94 ALA A C 1
ATOM 697 O O . ALA A 1 94 ? 7.832 1.564 -1.054 1.00 84.38 94 ALA A O 1
ATOM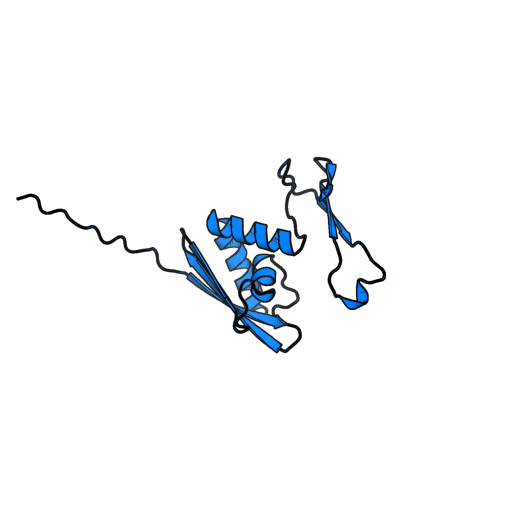 698 N N . LYS A 1 95 ? 7.859 1.925 1.161 1.00 82.00 95 LYS A N 1
ATOM 699 C CA . LYS A 1 95 ? 9.250 1.494 1.389 1.00 82.00 95 LYS A CA 1
ATOM 700 C C . LYS A 1 95 ? 9.536 0.087 0.859 1.00 82.00 95 LYS A C 1
ATOM 702 O O . LYS A 1 95 ? 10.574 -0.120 0.234 1.00 82.00 95 LYS A O 1
ATOM 707 N N . TYR A 1 96 ? 8.635 -0.875 1.077 1.00 82.00 96 TYR A N 1
ATOM 708 C CA . TYR A 1 96 ? 8.793 -2.243 0.565 1.00 82.00 96 TYR A CA 1
ATOM 709 C C . TYR A 1 96 ? 8.893 -2.281 -0.971 1.00 82.00 96 TYR A C 1
ATOM 711 O O . TYR A 1 96 ? 9.665 -3.068 -1.516 1.00 82.00 96 TYR A O 1
ATOM 719 N N . TYR A 1 97 ? 8.163 -1.404 -1.665 1.00 75.06 97 TYR A N 1
ATOM 720 C CA . TYR A 1 97 ? 8.185 -1.293 -3.128 1.00 75.06 97 TYR A CA 1
ATOM 721 C C . TYR A 1 97 ? 9.185 -0.270 -3.681 1.00 75.06 97 TYR A C 1
ATOM 723 O O . TYR A 1 97 ? 9.273 -0.100 -4.901 1.00 75.06 97 TYR A O 1
ATOM 731 N N . GLY A 1 98 ? 9.949 0.402 -2.817 1.00 72.62 98 GLY A N 1
ATOM 732 C CA . GLY A 1 98 ? 10.818 1.505 -3.223 1.00 72.62 98 GLY A CA 1
ATOM 733 C C . GLY A 1 98 ? 10.042 2.667 -3.850 1.00 72.62 98 GLY A C 1
ATOM 734 O O . GLY A 1 98 ? 10.563 3.343 -4.734 1.00 72.62 98 GLY A O 1
ATOM 735 N N . LEU A 1 99 ? 8.785 2.840 -3.443 1.00 70.94 99 LEU A N 1
ATOM 736 C CA . LEU A 1 99 ? 7.949 3.991 -3.744 1.00 70.94 99 LEU A CA 1
ATOM 737 C C . LEU A 1 99 ? 8.112 4.923 -2.552 1.00 70.94 99 LEU A C 1
ATOM 739 O O . LEU A 1 99 ? 7.662 4.619 -1.455 1.00 70.94 99 LEU A O 1
ATOM 743 N N . TYR A 1 100 ? 8.877 5.986 -2.719 1.00 68.38 100 TYR A N 1
ATOM 744 C CA . TYR A 1 100 ? 8.992 7.011 -1.699 1.00 68.38 100 TYR A CA 1
ATOM 745 C C . TYR A 1 100 ? 8.417 8.266 -2.313 1.00 68.38 100 TYR A C 1
ATOM 747 O O . TYR A 1 100 ? 8.828 8.637 -3.409 1.00 68.38 100 TYR A O 1
ATOM 755 N N . ASP A 1 101 ? 7.470 8.874 -1.611 1.00 66.12 101 ASP A N 1
ATOM 756 C CA . ASP A 1 101 ? 6.802 10.086 -2.079 1.00 66.12 101 ASP A CA 1
ATOM 757 C C . ASP A 1 101 ? 7.522 11.340 -1.549 1.00 66.12 101 ASP A C 1
ATOM 759 O O . ASP A 1 101 ? 7.261 12.440 -2.020 1.00 66.12 101 ASP A O 1
ATOM 763 N N . PHE A 1 102 ? 8.441 11.181 -0.582 1.00 70.19 102 PHE A N 1
ATOM 764 C CA . PHE A 1 102 ? 9.213 12.264 0.037 1.00 70.19 102 PHE A CA 1
ATOM 765 C C . PHE A 1 102 ? 10.616 11.829 0.529 1.00 70.19 102 PHE A C 1
ATOM 767 O O . PHE A 1 102 ? 10.866 10.649 0.789 1.00 70.19 102 PHE A O 1
ATOM 774 N N . CYS A 1 103 ? 11.547 12.786 0.668 1.00 74.44 103 CYS A N 1
ATOM 775 C CA . CYS A 1 103 ? 12.867 12.603 1.293 1.00 74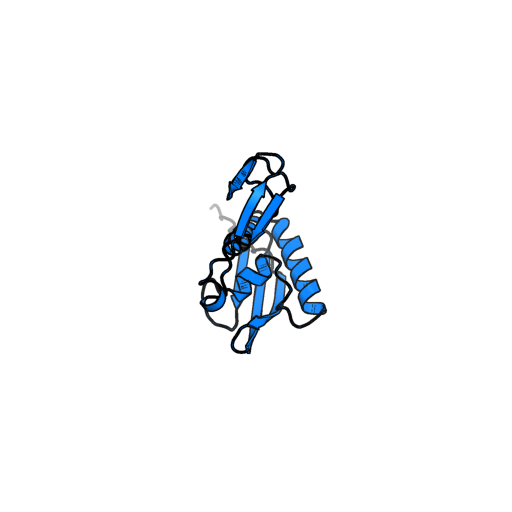.44 103 CYS A CA 1
ATOM 776 C C . CYS A 1 103 ? 12.694 12.437 2.802 1.00 74.44 103 CYS A C 1
ATOM 778 O O . CYS A 1 103 ? 12.241 13.355 3.466 1.00 74.44 103 CYS A O 1
ATOM 780 N N . ALA A 1 104 ? 13.142 11.321 3.380 1.00 72.56 104 ALA A N 1
ATOM 781 C CA . ALA A 1 104 ? 13.090 11.123 4.836 1.00 72.56 104 ALA A CA 1
ATOM 782 C C . ALA A 1 104 ? 13.967 12.111 5.641 1.00 72.56 104 ALA A C 1
ATOM 784 O O . ALA A 1 104 ? 13.867 12.150 6.861 1.00 72.56 104 ALA A O 1
ATOM 785 N N . VAL A 1 105 ? 14.841 12.876 4.972 1.00 80.12 105 VAL A N 1
ATOM 786 C CA . VAL A 1 105 ? 15.733 13.870 5.597 1.00 80.12 105 VAL A CA 1
ATOM 787 C C . VAL A 1 105 ? 15.152 15.285 5.545 1.00 80.12 105 VAL A C 1
ATOM 789 O O . VAL A 1 105 ? 15.333 16.038 6.490 1.00 80.12 105 VAL A O 1
ATOM 792 N N . CYS A 1 106 ? 14.480 15.666 4.453 1.00 80.44 106 CYS A N 1
ATOM 793 C CA . CYS A 1 106 ? 13.998 17.043 4.251 1.00 80.44 106 CYS A CA 1
ATOM 794 C C . CYS A 1 106 ? 12.515 17.149 3.888 1.00 80.44 106 CYS A C 1
ATOM 796 O O . CYS A 1 106 ? 12.059 18.226 3.522 1.00 80.44 106 CYS A O 1
ATOM 798 N N . GLU A 1 107 ? 11.795 16.029 3.884 1.00 79.06 107 GLU A N 1
ATOM 799 C CA . GLU A 1 107 ? 10.370 15.911 3.545 1.00 79.06 107 GLU A CA 1
ATOM 800 C C . GLU A 1 107 ? 9.990 16.382 2.128 1.00 79.06 107 GLU A C 1
ATOM 802 O O . GLU A 1 107 ? 8.830 16.317 1.734 1.00 79.06 107 GLU A O 1
ATOM 807 N N . SER A 1 108 ? 10.970 16.773 1.305 1.00 79.81 108 SER A N 1
ATOM 808 C CA . SER A 1 108 ? 10.749 17.174 -0.083 1.00 79.81 108 SER A CA 1
ATOM 809 C C . SER A 1 108 ? 10.219 16.020 -0.925 1.00 79.81 108 SER A C 1
ATOM 811 O O . SER A 1 108 ? 10.789 14.928 -0.930 1.00 79.81 108 SER A O 1
ATOM 813 N N . THR A 1 109 ? 9.186 16.301 -1.713 1.00 78.25 109 THR A N 1
ATOM 814 C CA . THR A 1 109 ? 8.617 15.398 -2.722 1.00 78.25 109 THR A CA 1
ATOM 815 C C . THR A 1 109 ? 9.378 15.432 -4.050 1.00 78.25 109 THR A C 1
ATOM 817 O O . THR A 1 109 ? 9.059 14.685 -4.975 1.00 78.25 109 THR A O 1
ATOM 820 N N . ASN A 1 110 ? 10.414 16.273 -4.160 1.00 85.19 110 ASN A N 1
ATOM 821 C CA . ASN A 1 110 ? 11.236 16.393 -5.358 1.00 85.19 110 ASN A CA 1
ATOM 822 C C . ASN A 1 110 ? 12.235 15.228 -5.447 1.00 85.19 110 ASN A C 1
ATOM 824 O O . ASN A 1 110 ? 13.377 15.314 -4.981 1.00 85.19 110 ASN A O 1
ATOM 828 N N . LEU A 1 111 ? 11.764 14.107 -5.992 1.00 81.44 111 LEU A N 1
ATOM 829 C CA . LEU A 1 111 ? 12.465 12.829 -6.012 1.00 81.44 111 LEU A CA 1
ATOM 830 C C . LEU A 1 111 ? 12.714 12.333 -7.437 1.00 81.44 111 LEU A C 1
ATOM 832 O O . LEU A 1 111 ? 11.862 12.432 -8.316 1.00 81.44 111 LEU A O 1
ATOM 836 N N . LYS A 1 112 ? 13.879 11.719 -7.642 1.00 84.88 112 LYS A N 1
ATOM 837 C CA . LYS A 1 112 ? 14.253 11.001 -8.859 1.00 84.88 112 LYS A CA 1
ATOM 838 C C . LYS A 1 112 ? 14.456 9.527 -8.532 1.00 84.88 112 LYS A C 1
ATOM 840 O O . LYS A 1 112 ? 15.355 9.188 -7.761 1.00 84.88 112 LYS A O 1
ATOM 845 N N . THR A 1 113 ? 13.662 8.655 -9.150 1.00 78.00 113 THR A N 1
ATOM 846 C CA . THR A 1 113 ? 13.790 7.198 -9.008 1.00 78.00 113 THR A CA 1
ATOM 847 C C . THR A 1 113 ? 14.316 6.571 -10.294 1.00 78.00 113 THR A C 1
ATOM 849 O O . THR A 1 113 ? 13.691 6.649 -11.349 1.00 78.00 113 THR A O 1
ATOM 852 N N . GLU A 1 114 ? 15.449 5.888 -10.193 1.00 77.56 114 GLU A N 1
ATOM 853 C CA . GLU A 1 114 ? 16.090 5.160 -11.281 1.00 77.56 114 GLU A CA 1
ATOM 854 C C . GLU A 1 114 ? 15.879 3.650 -11.109 1.00 77.56 114 GLU A C 1
ATOM 856 O O . GLU A 1 114 ? 16.019 3.088 -10.017 1.00 77.56 114 GLU A O 1
ATOM 861 N N . LYS A 1 115 ? 15.534 2.963 -12.204 1.00 66.69 115 LYS A N 1
ATOM 862 C CA . LYS A 1 115 ? 15.463 1.497 -12.237 1.00 66.69 115 LYS A CA 1
ATOM 863 C C . LYS A 1 115 ? 16.871 0.950 -12.466 1.00 66.69 115 LYS A C 1
ATOM 865 O O . LYS A 1 115 ? 17.436 1.160 -13.534 1.00 66.69 115 LYS A O 1
ATOM 870 N N . ILE A 1 116 ? 17.417 0.205 -11.506 1.00 64.81 116 ILE A N 1
ATOM 871 C CA . ILE A 1 116 ? 18.686 -0.501 -11.700 1.00 64.81 116 ILE A CA 1
ATOM 872 C C . ILE A 1 116 ? 18.384 -1.794 -12.460 1.00 64.81 116 ILE A C 1
ATOM 874 O O . ILE A 1 116 ? 17.857 -2.763 -11.904 1.00 64.81 116 ILE A O 1
ATOM 878 N N . ALA A 1 117 ? 18.709 -1.808 -13.750 1.00 53.00 117 ALA A N 1
ATOM 879 C CA . ALA A 1 117 ? 18.634 -3.004 -14.572 1.00 53.00 117 ALA A CA 1
ATOM 880 C C . ALA A 1 117 ? 19.809 -3.938 -14.233 1.00 53.00 117 ALA A C 1
ATOM 882 O O . ALA A 1 117 ? 20.889 -3.838 -14.803 1.00 53.00 117 ALA A O 1
ATOM 883 N N . LEU A 1 118 ? 19.612 -4.862 -13.291 1.00 53.84 118 LEU A N 1
ATOM 884 C CA . LEU A 1 118 ? 20.520 -6.001 -13.134 1.00 53.84 118 LEU A CA 1
ATOM 885 C C . LEU A 1 118 ? 20.204 -7.024 -14.228 1.00 53.84 118 LEU A C 1
ATOM 887 O O . LEU A 1 118 ? 19.039 -7.361 -14.422 1.00 53.84 118 LEU A O 1
ATOM 891 N N . ILE A 1 119 ? 21.212 -7.570 -14.906 1.00 52.94 119 ILE A N 1
ATOM 892 C CA . ILE A 1 119 ? 21.042 -8.606 -15.946 1.00 52.94 119 ILE A CA 1
ATOM 893 C C . ILE A 1 119 ? 20.234 -9.817 -15.410 1.00 52.94 119 ILE A C 1
ATOM 895 O O . ILE A 1 119 ? 19.421 -10.395 -16.128 1.00 52.94 119 ILE A O 1
ATOM 899 N N . ALA A 1 120 ? 20.330 -10.111 -14.105 1.00 46.28 120 ALA A N 1
ATOM 900 C CA . ALA A 1 120 ? 19.553 -11.147 -13.409 1.00 46.28 120 ALA A CA 1
ATOM 901 C C . ALA A 1 120 ? 18.089 -10.767 -13.060 1.00 46.28 120 ALA A C 1
ATOM 903 O O . ALA A 1 120 ? 17.304 -11.618 -12.640 1.00 46.28 120 ALA A O 1
ATOM 904 N N . SER A 1 121 ? 17.677 -9.504 -13.232 1.00 48.34 121 SER A N 1
ATOM 905 C CA . SER A 1 121 ? 16.337 -9.009 -12.850 1.00 48.34 121 SER A CA 1
ATOM 906 C C . SER A 1 121 ? 15.195 -9.568 -13.709 1.00 48.34 121 SER A C 1
ATOM 908 O O . SER A 1 121 ? 14.044 -9.581 -13.261 1.00 48.34 121 SER A O 1
ATOM 910 N N . ARG A 1 122 ? 15.504 -10.116 -14.896 1.00 46.44 122 ARG A N 1
ATOM 911 C CA . ARG A 1 122 ? 14.536 -10.849 -15.730 1.00 46.44 122 ARG A CA 1
ATOM 912 C C . ARG A 1 122 ? 14.013 -12.120 -15.052 1.00 46.44 122 ARG A C 1
ATOM 914 O O . ARG A 1 122 ? 12.853 -12.460 -15.254 1.00 46.44 122 ARG A O 1
ATOM 921 N N . LEU A 1 123 ? 14.822 -12.778 -14.217 1.00 49.78 123 LEU A N 1
ATOM 922 C CA . LEU A 1 123 ? 14.450 -14.044 -13.572 1.00 49.78 123 LEU A CA 1
ATOM 923 C C . LEU A 1 123 ? 13.622 -13.847 -12.295 1.00 49.78 123 LEU A C 1
ATOM 925 O O . LEU A 1 123 ? 12.790 -14.688 -11.967 1.00 49.78 123 LEU A O 1
ATOM 929 N N . PHE A 1 124 ? 13.781 -12.713 -11.604 1.00 49.75 124 PHE A N 1
ATOM 930 C CA . PHE A 1 124 ? 13.165 -12.513 -10.288 1.00 49.75 124 PHE A CA 1
ATOM 931 C C . PHE A 1 124 ? 12.026 -11.483 -10.245 1.00 49.75 124 PHE A C 1
ATOM 933 O O . PHE A 1 124 ? 11.369 -11.382 -9.216 1.00 49.75 124 PHE A O 1
ATOM 940 N N . ARG A 1 125 ? 11.718 -10.744 -11.327 1.00 53.25 125 ARG A N 1
ATOM 941 C CA . ARG A 1 125 ? 10.679 -9.676 -11.351 1.00 53.25 125 ARG A CA 1
ATOM 942 C C . ARG A 1 125 ? 10.804 -8.633 -10.215 1.00 53.25 125 ARG A C 1
ATOM 944 O O . ARG A 1 125 ? 9.864 -7.884 -9.962 1.00 53.25 125 ARG A O 1
ATOM 951 N N . PHE A 1 126 ? 11.961 -8.541 -9.563 1.00 50.88 126 PHE A N 1
ATOM 952 C CA . PHE A 1 126 ? 12.281 -7.515 -8.576 1.00 50.88 126 PHE A CA 1
ATOM 953 C C . PHE A 1 126 ? 13.362 -6.616 -9.175 1.00 50.88 126 PHE A C 1
ATOM 955 O O . PHE A 1 126 ? 14.543 -6.959 -9.187 1.00 50.88 126 PHE A O 1
ATOM 962 N N . ALA A 1 127 ? 12.953 -5.477 -9.733 1.00 56.19 127 ALA A N 1
ATOM 963 C CA . ALA A 1 127 ? 13.890 -4.429 -10.112 1.00 56.19 127 ALA A CA 1
ATOM 964 C C . ALA A 1 127 ? 14.272 -3.658 -8.845 1.00 56.19 127 ALA A C 1
ATOM 966 O O . ALA A 1 127 ? 13.395 -3.089 -8.191 1.00 56.19 127 ALA A O 1
ATOM 967 N N . LYS A 1 128 ? 15.565 -3.631 -8.497 1.00 59.50 128 LYS A N 1
ATOM 968 C CA . LYS A 1 128 ? 16.048 -2.689 -7.483 1.00 59.50 128 LYS A CA 1
ATOM 969 C C . LYS A 1 128 ? 15.852 -1.275 -8.026 1.00 59.50 128 LYS A C 1
ATOM 971 O O . LYS A 1 128 ? 16.197 -0.989 -9.173 1.00 59.50 128 LYS A O 1
ATOM 976 N N . ARG A 1 129 ? 15.262 -0.409 -7.212 1.00 69.69 129 ARG A N 1
ATOM 977 C CA . ARG A 1 129 ? 15.083 1.011 -7.513 1.00 69.69 129 ARG A CA 1
ATOM 978 C C . ARG A 1 129 ? 16.029 1.792 -6.619 1.00 69.69 129 ARG A C 1
ATOM 980 O O . ARG A 1 129 ? 16.142 1.459 -5.445 1.00 69.69 129 ARG A O 1
ATOM 987 N N . LYS A 1 130 ? 16.703 2.782 -7.189 1.00 75.19 130 LYS A N 1
ATOM 988 C CA . LYS A 1 130 ? 17.484 3.774 -6.453 1.00 75.19 130 LYS A CA 1
ATOM 989 C C . LYS A 1 130 ? 16.706 5.074 -6.511 1.00 75.19 130 LYS A C 1
ATOM 991 O O . LYS A 1 130 ? 16.407 5.541 -7.605 1.00 75.19 130 LYS A O 1
ATOM 996 N N . THR A 1 131 ? 16.343 5.623 -5.366 1.00 80.62 131 THR A N 1
ATOM 997 C CA . THR A 1 131 ? 15.666 6.913 -5.266 1.00 80.62 131 THR A CA 1
ATOM 998 C C . THR A 1 131 ? 16.628 7.930 -4.682 1.00 80.62 131 THR A C 1
ATOM 1000 O O . THR A 1 131 ? 17.377 7.653 -3.755 1.00 80.62 131 THR A O 1
ATOM 1003 N N . SER A 1 132 ? 16.633 9.120 -5.255 1.00 86.19 132 SER A N 1
ATOM 1004 C CA . SER A 1 132 ? 17.470 10.234 -4.829 1.00 86.19 132 SER A CA 1
ATOM 1005 C C . SER A 1 132 ? 16.599 11.470 -4.718 1.00 86.19 132 SER A C 1
ATOM 1007 O O . SER A 1 132 ? 15.763 11.720 -5.584 1.00 86.19 132 SER A O 1
ATOM 1009 N N . CYS A 1 133 ? 16.754 12.233 -3.645 1.00 86.12 133 CYS A N 1
ATOM 1010 C CA . CYS A 1 133 ? 16.062 13.501 -3.507 1.00 86.12 133 CYS A CA 1
ATOM 1011 C C . CYS A 1 133 ? 16.868 14.616 -4.157 1.00 86.12 133 CYS A C 1
ATOM 1013 O O . CYS A 1 133 ? 18.034 14.824 -3.827 1.00 86.12 133 CYS A O 1
ATOM 1015 N N . LEU A 1 134 ? 16.213 15.371 -5.031 1.00 89.38 134 LEU A N 1
ATOM 1016 C CA . LEU A 1 134 ? 16.815 16.484 -5.754 1.00 89.38 134 LEU A CA 1
ATOM 1017 C C . LEU A 1 134 ? 16.948 17.752 -4.893 1.00 89.38 134 LEU A C 1
ATOM 1019 O O . LEU A 1 134 ? 17.674 18.660 -5.274 1.00 89.38 134 LEU A O 1
ATOM 1023 N N . THR A 1 135 ? 16.290 17.811 -3.729 1.00 87.25 135 THR A N 1
ATOM 1024 C CA . THR A 1 135 ? 16.424 18.920 -2.765 1.00 87.25 135 THR A CA 1
ATOM 1025 C C . THR A 1 135 ? 17.554 18.685 -1.761 1.00 87.25 135 THR A C 1
ATOM 1027 O O . THR A 1 135 ? 18.414 19.541 -1.602 1.00 87.25 135 THR A O 1
ATOM 1030 N N . CYS A 1 136 ? 17.555 17.535 -1.073 1.00 86.81 136 CYS A N 1
ATOM 1031 C CA . CYS A 1 136 ? 18.499 17.227 0.015 1.00 86.81 136 CYS A CA 1
ATOM 1032 C C . CYS A 1 136 ? 19.741 16.439 -0.453 1.00 86.81 136 CYS A C 1
ATOM 1034 O O . CYS A 1 136 ? 20.660 16.235 0.332 1.00 86.81 136 CYS A O 1
ATOM 1036 N N . GLY A 1 137 ? 19.751 15.903 -1.681 1.00 87.50 137 GLY A N 1
ATOM 1037 C CA . GLY A 1 137 ? 20.813 15.022 -2.191 1.00 87.50 137 GLY A CA 1
ATOM 1038 C C . GLY A 1 137 ? 20.833 13.608 -1.587 1.00 87.50 137 GLY A C 1
ATOM 1039 O O . GLY A 1 137 ? 21.548 12.733 -2.080 1.00 87.50 137 GLY A O 1
ATOM 1040 N N . ASN A 1 138 ? 20.035 13.345 -0.545 1.00 83.81 138 ASN A N 1
ATOM 1041 C CA . ASN A 1 138 ? 19.952 12.029 0.083 1.00 83.81 138 ASN A CA 1
ATOM 1042 C C . ASN A 1 138 ? 19.509 10.959 -0.927 1.00 83.81 138 ASN A C 1
ATOM 1044 O O . ASN A 1 138 ? 18.645 11.210 -1.769 1.00 83.81 138 ASN A O 1
ATOM 1048 N N . THR A 1 139 ? 20.077 9.760 -0.822 1.00 81.38 139 THR A N 1
ATOM 1049 C CA . THR A 1 139 ? 19.866 8.657 -1.769 1.00 81.38 139 THR A CA 1
ATOM 1050 C C . THR A 1 139 ? 19.590 7.355 -1.018 1.00 81.38 139 THR A C 1
ATOM 1052 O O . THR A 1 139 ? 20.265 7.076 -0.029 1.00 81.38 139 THR A O 1
ATOM 1055 N N . TRP A 1 140 ? 18.617 6.563 -1.476 1.00 77.38 140 TRP A N 1
ATOM 1056 C CA . TRP A 1 140 ? 18.162 5.329 -0.825 1.00 77.38 140 TRP A CA 1
ATOM 1057 C C . TRP A 1 140 ? 17.508 4.323 -1.784 1.00 77.38 140 TRP A C 1
ATOM 1059 O O . TRP A 1 140 ? 17.216 4.674 -2.951 1.00 77.38 140 TRP A O 1
#

pLDDT: mean 80.37, std 14.71, range [42.22, 96.0]

Sequence (140 aa):
MSSSVTTKVTSPPFTTHKLTVRGKSGVYLVTILENAKSTMTDCSCGKYKCNHVLQVLAGIDTNIETAEDRMTQQQILTSLRSTAAGSAKLSKSAKYYGLYDFCAVCESTNLKTEKIALIASRLFRFAKRKTSCLTCGNTW

Foldseek 3Di:
DDDDDPPDPDDDAWDKFWFWFDDPPGIKIKIWTDDQPDIDIDIPVRDDVDLRNLCLLLLPCPGTDDPVRNVSSVVLNVVLCVHPRSVVSSCVSVVVLVNDCADPVPRDSQKDKDFDDDVCCVVVVRTDIKMAHPPPRDID

Radius of gyration: 18.85 Å; chains: 1; bounding box: 41×36×66 Å

Secondary structure (DSSP, 8-state):
----------PPPPEEEEEEEE-SSSEEEEEEEE-SS-EEEEETT--TT-HHHHHHHTT--TTB-SHHHHHHHHHHHHHHHTSHHHHHHHHHHHHHHT--SS-TTT----EEEEEE--TTHHHH---EEEEEETTT--B-